Protein AF-A0A2E5YKC0-F1 (afdb_monomer_lite)

Foldseek 3Di:
DAVVLVVLLVVLVVLLCLQAVDCVVCPVLSVLQNVLLVVLCVLVVHDHDDPVVVVVVVVVVQVVVDDDPPDRPPDDPVRVVSPALCSLVSLCVRLVVSVVSCVVRVGDNLSSVLSNVSSVVQSVVGPPRDHDHPVNSVVSSVVSVVVD

Radius of gyration: 16.36 Å; chains: 1; bounding box: 48×32×36 Å

Structure (mmCIF, N/CA/C/O backbone):
data_AF-A0A2E5YKC0-F1
#
_entry.id   AF-A0A2E5YKC0-F1
#
loop_
_atom_site.group_PDB
_atom_site.id
_atom_site.type_symbol
_atom_site.label_atom_id
_atom_site.label_alt_id
_atom_site.label_comp_id
_atom_site.label_asym_id
_atom_site.label_entity_id
_atom_site.label_seq_id
_atom_site.pdbx_PDB_ins_code
_atom_site.Cartn_x
_atom_site.Cartn_y
_atom_site.Cartn_z
_atom_site.occupancy
_atom_site.B_iso_or_equiv
_atom_site.auth_seq_id
_atom_site.auth_comp_id
_atom_site.auth_asym_id
_atom_site.auth_atom_id
_atom_site.pdbx_PDB_model_num
ATOM 1 N N . MET A 1 1 ? 8.318 -4.138 -21.612 1.00 45.81 1 MET A N 1
ATOM 2 C CA . MET A 1 1 ? 7.897 -2.953 -20.817 1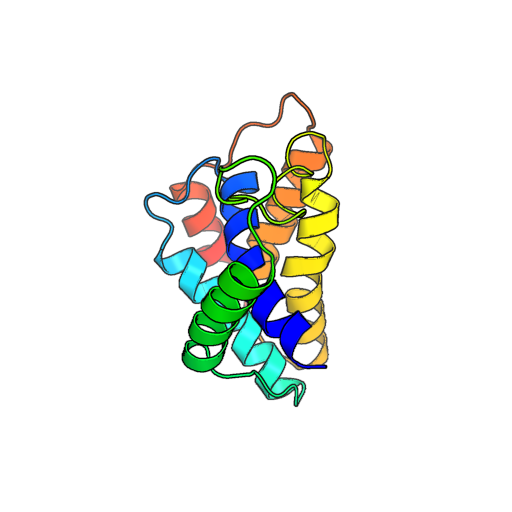.00 45.81 1 MET A CA 1
ATOM 3 C C . MET A 1 1 ? 8.166 -3.202 -19.326 1.00 45.81 1 MET A C 1
ATOM 5 O O . MET A 1 1 ? 7.531 -2.613 -18.459 1.00 45.81 1 MET A O 1
ATOM 9 N N . ASP A 1 2 ? 9.169 -4.025 -19.011 1.00 50.97 2 ASP A N 1
ATOM 10 C CA . ASP A 1 2 ? 9.079 -4.899 -17.830 1.00 50.97 2 ASP A CA 1
ATOM 11 C C . ASP A 1 2 ? 9.756 -4.279 -16.600 1.00 50.97 2 ASP A C 1
ATOM 13 O O . ASP A 1 2 ? 9.411 -4.565 -15.459 1.00 50.97 2 ASP A O 1
ATOM 17 N N . TRP A 1 3 ? 10.642 -3.310 -16.835 1.00 45.19 3 TRP A N 1
ATOM 18 C CA . TRP A 1 3 ? 11.347 -2.557 -15.799 1.00 45.19 3 TRP A CA 1
ATOM 19 C C . TRP A 1 3 ? 10.429 -1.644 -14.971 1.00 45.19 3 TRP A C 1
ATOM 21 O O . TRP A 1 3 ? 10.732 -1.354 -13.813 1.00 45.19 3 TRP A O 1
ATOM 31 N N . LYS A 1 4 ? 9.311 -1.180 -15.551 1.00 52.62 4 LYS A N 1
ATOM 32 C CA . LYS A 1 4 ? 8.359 -0.297 -14.862 1.00 52.62 4 LYS A CA 1
ATOM 33 C C . LYS A 1 4 ? 7.677 -1.031 -13.712 1.00 52.62 4 LYS A C 1
ATOM 35 O O . LYS A 1 4 ? 7.585 -0.476 -12.623 1.00 52.62 4 LYS A O 1
ATOM 40 N N . TYR A 1 5 ? 7.283 -2.283 -13.937 1.00 53.66 5 TYR A N 1
ATOM 41 C CA . TYR A 1 5 ? 6.569 -3.105 -12.961 1.00 53.66 5 TYR A CA 1
ATOM 42 C C . TYR A 1 5 ? 7.471 -3.551 -11.808 1.00 53.66 5 TYR A C 1
ATOM 44 O O . TYR A 1 5 ? 7.059 -3.490 -10.652 1.00 53.66 5 TYR A O 1
ATOM 52 N N . THR A 1 6 ? 8.737 -3.878 -12.088 1.00 54.88 6 THR A N 1
ATOM 53 C CA . THR A 1 6 ? 9.714 -4.192 -11.035 1.00 54.88 6 THR A CA 1
ATOM 54 C C . THR A 1 6 ? 10.045 -2.970 -10.172 1.00 54.88 6 THR A C 1
ATOM 56 O O . THR A 1 6 ? 10.086 -3.078 -8.948 1.00 54.88 6 THR A O 1
ATOM 59 N N . LYS A 1 7 ? 10.199 -1.783 -10.778 1.00 58.47 7 LYS A N 1
ATOM 60 C CA . LYS A 1 7 ? 10.397 -0.531 -10.030 1.00 58.47 7 LYS A CA 1
ATOM 61 C C . LYS A 1 7 ? 9.163 -0.162 -9.195 1.00 58.47 7 LYS A C 1
ATOM 63 O O . LYS A 1 7 ? 9.305 0.373 -8.098 1.00 58.47 7 LYS A O 1
ATOM 68 N N . LEU A 1 8 ? 7.963 -0.490 -9.680 1.00 62.34 8 LEU A N 1
ATOM 69 C CA . LEU A 1 8 ? 6.709 -0.269 -8.956 1.00 62.34 8 LEU A CA 1
ATOM 70 C C . LEU A 1 8 ? 6.664 -1.067 -7.644 1.00 62.34 8 LEU A C 1
ATOM 72 O O . LEU A 1 8 ? 6.270 -0.520 -6.622 1.00 62.34 8 LEU A O 1
ATOM 76 N N . LEU A 1 9 ? 7.161 -2.311 -7.642 1.00 62.84 9 LEU A N 1
ATOM 77 C CA . LEU A 1 9 ? 7.256 -3.137 -6.430 1.00 62.84 9 LEU A CA 1
ATOM 78 C C . LEU A 1 9 ? 8.210 -2.544 -5.380 1.00 62.84 9 LEU A C 1
ATOM 80 O O . LEU A 1 9 ? 7.951 -2.652 -4.186 1.00 62.84 9 LEU A O 1
ATOM 84 N N . THR A 1 10 ? 9.295 -1.888 -5.803 1.00 62.34 10 THR A N 1
ATOM 85 C CA . THR A 1 10 ? 10.195 -1.170 -4.883 1.00 62.34 10 THR A CA 1
ATOM 86 C C . THR A 1 10 ? 9.533 0.085 -4.303 1.00 62.34 10 THR A C 1
ATOM 88 O O . THR A 1 10 ? 9.729 0.399 -3.132 1.00 62.34 10 THR A O 1
ATOM 91 N N . ASN A 1 11 ? 8.690 0.766 -5.081 1.00 68.94 11 ASN A N 1
ATOM 92 C CA . ASN A 1 11 ? 7.990 1.979 -4.648 1.00 68.94 11 ASN A CA 1
ATOM 93 C C . ASN A 1 11 ? 6.719 1.703 -3.812 1.00 68.94 11 ASN A C 1
ATOM 95 O O . ASN A 1 11 ? 6.239 2.591 -3.112 1.00 68.94 11 ASN A O 1
ATOM 99 N N . ILE A 1 12 ? 6.183 0.479 -3.831 1.00 70.69 12 ILE A N 1
ATOM 100 C CA . ILE A 1 12 ? 5.093 0.048 -2.931 1.00 70.69 12 ILE A CA 1
ATOM 101 C C . ILE A 1 12 ? 5.514 0.133 -1.453 1.00 70.69 12 ILE A C 1
ATOM 103 O O . ILE A 1 12 ? 4.691 0.354 -0.569 1.00 70.69 12 ILE A O 1
ATOM 107 N N . GLN A 1 13 ? 6.808 -0.019 -1.163 1.00 70.19 13 GLN A N 1
ATOM 108 C CA . GLN A 1 13 ? 7.319 0.060 0.207 1.00 70.19 13 GLN A CA 1
ATOM 109 C C . GLN A 1 13 ? 7.446 1.508 0.689 1.00 70.19 13 GLN A C 1
ATOM 111 O O . GLN A 1 13 ? 7.205 1.786 1.861 1.00 70.19 13 GLN A O 1
ATOM 116 N N . THR A 1 14 ? 7.755 2.450 -0.210 1.00 73.56 14 THR A N 1
ATOM 117 C CA . THR A 1 14 ? 7.846 3.878 0.142 1.00 73.56 14 THR A CA 1
ATOM 118 C C . THR A 1 14 ? 6.483 4.479 0.485 1.00 73.56 14 THR A C 1
ATOM 120 O O . THR A 1 14 ? 6.403 5.504 1.155 1.00 73.56 14 THR A O 1
ATOM 123 N N . THR A 1 15 ? 5.392 3.832 0.069 1.00 78.44 15 THR A N 1
ATOM 124 C CA . THR A 1 15 ? 4.030 4.230 0.433 1.00 78.44 15 THR A CA 1
ATOM 125 C C . THR A 1 15 ? 3.698 3.919 1.889 1.00 78.44 15 THR A C 1
ATOM 127 O O . THR A 1 15 ? 2.965 4.677 2.518 1.00 78.44 15 THR A O 1
ATOM 130 N N . ILE A 1 16 ? 4.282 2.860 2.459 1.00 83.94 16 ILE A N 1
ATOM 131 C CA . ILE A 1 16 ? 4.160 2.563 3.891 1.00 83.94 16 ILE A CA 1
ATOM 132 C C . ILE A 1 16 ? 4.853 3.638 4.728 1.00 83.94 16 ILE A C 1
ATOM 134 O O . ILE A 1 16 ? 4.268 4.112 5.700 1.00 83.94 16 ILE A O 1
ATOM 138 N N . ASP A 1 17 ? 6.046 4.080 4.315 1.00 80.44 17 ASP A N 1
ATOM 139 C CA . ASP A 1 17 ? 6.757 5.172 4.992 1.00 80.44 17 ASP A CA 1
ATOM 140 C C . ASP A 1 17 ? 5.895 6.450 5.029 1.00 80.44 17 ASP A C 1
ATOM 142 O O . ASP A 1 17 ? 5.817 7.117 6.058 1.00 80.44 17 ASP A O 1
ATOM 146 N N . ALA A 1 18 ? 5.180 6.760 3.941 1.00 79.12 18 ALA A N 1
ATOM 147 C CA . ALA A 1 18 ? 4.290 7.921 3.873 1.00 79.12 18 ALA A CA 1
ATOM 148 C C . ALA A 1 18 ? 3.023 7.789 4.740 1.00 79.12 18 ALA A C 1
ATOM 150 O O . ALA A 1 18 ? 2.499 8.797 5.209 1.00 79.12 18 ALA A O 1
ATOM 151 N N . VAL A 1 19 ? 2.515 6.568 4.942 1.00 86.62 19 VAL A N 1
ATOM 152 C CA . VAL A 1 19 ? 1.276 6.326 5.700 1.00 86.62 19 VAL A CA 1
ATOM 153 C C . VAL A 1 19 ? 1.536 6.190 7.197 1.00 86.62 19 VAL A C 1
ATOM 155 O O . VAL A 1 19 ? 0.801 6.759 8.001 1.00 86.62 19 VAL A O 1
ATOM 158 N N . CYS A 1 20 ? 2.567 5.442 7.582 1.00 87.56 20 CYS A N 1
ATOM 159 C CA . CYS A 1 20 ? 2.843 5.099 8.977 1.00 87.56 20 CYS A CA 1
ATOM 160 C C . CYS A 1 20 ? 4.008 5.889 9.579 1.00 87.56 20 CYS A C 1
ATOM 162 O O . CYS A 1 20 ? 4.198 5.853 10.792 1.00 87.56 20 CYS A O 1
ATOM 164 N N . GLY A 1 21 ? 4.814 6.581 8.767 1.00 85.25 21 GLY A N 1
ATOM 165 C CA . GLY A 1 21 ? 6.035 7.254 9.227 1.00 85.25 21 GLY A CA 1
ATOM 166 C C . GLY A 1 21 ? 7.158 6.296 9.649 1.00 85.25 21 GLY A C 1
ATOM 167 O O . GLY A 1 21 ? 8.239 6.743 10.022 1.00 85.25 21 GLY A O 1
ATOM 168 N N . THR A 1 22 ? 6.917 4.983 9.598 1.00 83.38 22 THR A N 1
ATOM 169 C CA . THR A 1 22 ? 7.860 3.912 9.924 1.00 83.38 22 THR A CA 1
ATOM 170 C C . THR A 1 22 ? 7.478 2.631 9.181 1.00 83.38 22 THR A C 1
ATOM 172 O O . THR A 1 22 ? 6.326 2.449 8.785 1.00 83.38 22 THR A O 1
ATOM 175 N N . ARG A 1 23 ? 8.448 1.727 9.028 1.00 82.19 23 ARG A N 1
ATOM 176 C CA . ARG A 1 23 ? 8.265 0.347 8.546 1.00 82.19 23 ARG A CA 1
ATOM 177 C C . ARG A 1 23 ? 8.531 -0.712 9.616 1.00 82.19 23 ARG A C 1
ATOM 179 O O . ARG A 1 23 ? 8.436 -1.906 9.336 1.00 82.19 23 ARG A O 1
ATOM 186 N N . GLU A 1 24 ? 8.875 -0.299 10.831 1.00 87.31 24 GLU A N 1
ATOM 187 C CA . GLU A 1 24 ? 9.067 -1.223 11.946 1.00 87.31 24 GLU A CA 1
ATOM 188 C C . GLU A 1 24 ? 7.752 -1.964 12.247 1.00 87.31 24 GLU A C 1
ATOM 190 O O . GLU A 1 24 ? 6.701 -1.342 12.384 1.00 87.31 24 GLU A O 1
ATOM 195 N N . GLY A 1 25 ? 7.793 -3.301 12.278 1.00 89.19 25 GLY A N 1
ATOM 196 C CA . GLY A 1 25 ? 6.599 -4.137 12.476 1.00 89.19 25 GLY A CA 1
ATOM 197 C C . GLY A 1 25 ? 5.663 -4.266 11.262 1.00 89.19 25 GLY A C 1
ATOM 198 O O . GLY A 1 25 ? 4.536 -4.727 11.426 1.00 89.19 25 GLY A O 1
ATOM 199 N N . LEU A 1 26 ? 6.105 -3.866 10.060 1.00 90.06 26 LEU A N 1
ATOM 200 C CA . LEU A 1 26 ? 5.307 -3.902 8.820 1.00 90.06 26 LEU A CA 1
ATOM 201 C C . LEU A 1 26 ? 5.941 -4.749 7.702 1.00 90.06 26 LEU A C 1
ATOM 203 O O . LEU A 1 26 ? 5.624 -4.567 6.522 1.00 90.06 26 LEU A O 1
ATOM 207 N N . ALA A 1 27 ? 6.863 -5.652 8.045 1.00 88.69 27 ALA A N 1
ATOM 208 C CA . ALA A 1 27 ? 7.539 -6.503 7.064 1.00 88.69 27 ALA A CA 1
ATOM 209 C C . ALA A 1 27 ? 6.549 -7.416 6.322 1.00 88.69 27 ALA A C 1
ATOM 211 O O . ALA A 1 27 ? 6.562 -7.476 5.095 1.00 88.69 27 ALA A O 1
ATOM 212 N N . ASP A 1 28 ? 5.633 -8.029 7.061 1.00 90.62 28 ASP A N 1
ATOM 213 C CA . ASP A 1 28 ? 4.557 -8.875 6.551 1.00 90.62 28 ASP A CA 1
ATOM 214 C C . ASP A 1 28 ? 3.560 -8.086 5.684 1.00 90.62 28 ASP A C 1
ATOM 216 O O . ASP A 1 28 ? 3.139 -8.554 4.626 1.00 90.62 28 ASP A O 1
ATOM 220 N N . VAL A 1 29 ? 3.239 -6.840 6.054 1.00 91.38 29 VAL A N 1
ATOM 221 C CA . VAL A 1 29 ? 2.420 -5.955 5.208 1.00 91.38 29 VAL A CA 1
ATOM 222 C C . VAL A 1 29 ? 3.134 -5.648 3.892 1.00 91.38 29 VAL A C 1
ATOM 224 O O . VAL A 1 29 ? 2.509 -5.686 2.832 1.00 91.38 29 VAL A O 1
ATOM 227 N N . CYS A 1 30 ? 4.441 -5.373 3.931 1.00 87.38 30 CYS A N 1
ATOM 228 C CA . CYS A 1 30 ? 5.233 -5.138 2.723 1.00 87.38 30 CYS A CA 1
ATOM 229 C C . CYS A 1 30 ? 5.262 -6.368 1.805 1.00 87.38 30 CYS A C 1
ATOM 231 O O . CYS A 1 30 ? 5.126 -6.221 0.587 1.00 87.38 30 CYS A O 1
ATOM 233 N N . GLU A 1 31 ? 5.426 -7.564 2.371 1.00 88.19 31 GLU A N 1
ATOM 234 C CA . GLU A 1 31 ? 5.362 -8.824 1.624 1.00 88.19 31 GLU A CA 1
ATOM 235 C C . GLU A 1 31 ? 3.988 -9.008 0.987 1.00 88.19 31 GLU A C 1
ATOM 237 O O . GLU A 1 31 ? 3.889 -9.225 -0.220 1.00 88.19 31 GLU A O 1
ATOM 242 N N . ARG A 1 32 ? 2.920 -8.785 1.750 1.00 91.56 32 ARG A N 1
ATOM 243 C CA . ARG A 1 32 ? 1.551 -8.957 1.271 1.00 91.56 32 ARG A CA 1
ATOM 244 C C . ARG A 1 32 ? 1.167 -7.989 0.155 1.00 91.56 32 ARG A C 1
ATOM 246 O O . ARG A 1 32 ? 0.527 -8.380 -0.820 1.00 91.56 32 ARG A O 1
ATOM 253 N N . LEU A 1 33 ? 1.592 -6.728 0.251 1.00 90.19 33 LEU A N 1
ATOM 254 C CA . LEU A 1 33 ? 1.405 -5.751 -0.825 1.00 90.19 33 LEU A CA 1
ATOM 255 C C . LEU A 1 33 ? 2.068 -6.209 -2.129 1.00 90.19 33 LEU A C 1
ATOM 257 O O . LEU A 1 33 ? 1.501 -6.026 -3.211 1.00 90.19 33 LEU A O 1
ATOM 261 N N . ARG A 1 34 ? 3.263 -6.799 -2.018 1.00 86.69 34 ARG A N 1
ATOM 262 C CA . ARG A 1 34 ? 4.018 -7.350 -3.142 1.00 86.69 34 ARG A CA 1
ATOM 263 C C . ARG A 1 34 ? 3.332 -8.594 -3.711 1.00 86.69 34 ARG A C 1
ATOM 265 O O . ARG A 1 34 ? 3.163 -8.652 -4.922 1.00 86.69 34 ARG A O 1
ATOM 272 N N . GLU A 1 35 ? 2.900 -9.536 -2.879 1.00 90.00 35 GLU A N 1
ATOM 273 C CA . GLU A 1 35 ? 2.193 -10.750 -3.315 1.00 90.00 35 GLU A CA 1
ATOM 274 C C . GLU A 1 35 ? 0.914 -10.427 -4.097 1.00 90.00 35 GLU A C 1
ATOM 276 O O . GLU A 1 35 ? 0.681 -10.979 -5.172 1.00 90.00 35 GLU A O 1
ATOM 281 N N . GLU A 1 36 ? 0.110 -9.478 -3.608 1.00 92.31 36 GLU A N 1
ATOM 282 C CA . GLU A 1 36 ? -1.091 -9.007 -4.306 1.00 92.31 36 GLU A CA 1
ATOM 283 C C . GLU A 1 36 ? -0.760 -8.412 -5.682 1.00 92.31 36 GLU A C 1
ATOM 285 O O . GLU A 1 36 ? -1.445 -8.692 -6.670 1.00 92.31 36 GLU A O 1
ATOM 290 N N . ALA A 1 37 ? 0.302 -7.606 -5.763 1.00 87.62 37 ALA A N 1
ATOM 291 C CA . ALA A 1 37 ? 0.754 -7.013 -7.015 1.00 87.62 37 ALA A CA 1
ATOM 292 C C . ALA A 1 37 ? 1.234 -8.079 -8.010 1.00 87.62 37 ALA A C 1
ATOM 294 O O . ALA A 1 37 ? 0.848 -8.053 -9.179 1.00 87.62 37 ALA A O 1
ATOM 295 N N . GLU A 1 38 ? 2.023 -9.051 -7.552 1.00 86.25 38 GLU A N 1
ATOM 296 C CA . GLU A 1 38 ? 2.488 -10.161 -8.385 1.00 86.25 38 GLU A CA 1
ATOM 297 C C . GLU A 1 38 ? 1.330 -11.020 -8.893 1.00 86.25 38 GLU A C 1
ATOM 299 O O . GLU A 1 38 ? 1.286 -11.340 -10.082 1.00 86.25 38 GLU A O 1
ATOM 304 N N . ALA A 1 39 ? 0.349 -11.324 -8.040 1.00 87.69 39 ALA A N 1
ATOM 305 C CA . ALA A 1 39 ? -0.851 -12.050 -8.441 1.00 87.69 39 ALA A CA 1
ATOM 306 C C . ALA A 1 39 ? -1.638 -11.302 -9.531 1.00 87.69 39 ALA A C 1
ATOM 308 O O . ALA A 1 39 ? -2.089 -11.918 -10.503 1.00 87.69 39 ALA A O 1
ATOM 309 N N . CYS A 1 40 ? -1.756 -9.974 -9.416 1.00 87.12 40 CYS A N 1
ATOM 310 C CA . CYS A 1 40 ? -2.371 -9.137 -10.446 1.00 87.12 40 CYS A CA 1
ATOM 311 C C . CYS A 1 40 ? -1.599 -9.203 -11.767 1.00 87.12 40 CYS A C 1
ATOM 313 O O . CYS A 1 40 ? -2.205 -9.410 -12.816 1.00 87.12 40 CYS A O 1
ATOM 315 N N . TYR A 1 41 ? -0.271 -9.078 -11.729 1.00 83.31 41 TYR A N 1
ATOM 316 C CA . TYR A 1 41 ? 0.562 -9.140 -12.930 1.00 83.31 41 TYR A CA 1
ATOM 317 C C . TYR A 1 41 ? 0.482 -10.496 -13.630 1.00 83.31 41 TYR A C 1
ATOM 319 O O . TYR A 1 41 ? 0.306 -10.540 -14.847 1.00 83.31 41 TYR A O 1
ATOM 327 N N . VAL A 1 42 ? 0.510 -11.596 -12.872 1.00 84.44 42 VAL A N 1
ATOM 328 C CA . VAL A 1 42 ? 0.336 -12.951 -13.414 1.00 84.44 42 VAL A CA 1
ATOM 329 C C . VAL A 1 42 ? -1.011 -13.082 -14.124 1.00 84.44 42 VAL A C 1
ATOM 331 O O . VAL A 1 42 ? -1.065 -13.560 -15.256 1.00 84.44 42 VAL A O 1
ATOM 334 N N . LYS A 1 43 ? -2.105 -12.623 -13.503 1.00 83.25 43 LYS A N 1
ATOM 335 C CA . LYS A 1 43 ? -3.448 -12.694 -14.105 1.00 83.25 43 LYS A CA 1
ATOM 336 C C . LYS A 1 43 ? -3.645 -11.739 -15.283 1.00 83.25 43 LYS A C 1
ATOM 338 O O . LYS A 1 43 ? -4.443 -12.041 -16.167 1.00 83.25 43 LYS A O 1
ATOM 343 N N . ALA A 1 44 ? -2.900 -10.639 -15.322 1.00 77.94 44 ALA A N 1
ATOM 344 C CA . ALA A 1 44 ? -2.870 -9.702 -16.438 1.00 77.94 44 ALA A CA 1
ATOM 345 C C . ALA A 1 44 ? -1.954 -10.151 -17.596 1.00 77.94 44 ALA A C 1
ATOM 347 O O . ALA A 1 44 ? -1.916 -9.489 -18.631 1.00 77.94 44 ALA A O 1
ATOM 348 N N . GLY A 1 45 ? -1.206 -11.254 -17.445 1.00 78.12 45 GLY A N 1
ATOM 349 C CA . GLY A 1 45 ? -0.237 -11.714 -18.447 1.00 78.12 45 GLY A CA 1
ATOM 350 C C . GLY A 1 45 ? 1.011 -10.828 -18.552 1.00 78.12 45 GLY A C 1
ATOM 351 O O . GLY A 1 45 ? 1.672 -10.813 -19.588 1.00 78.12 45 GLY A O 1
ATOM 352 N N . ILE A 1 46 ? 1.333 -10.073 -17.498 1.00 76.44 46 ILE A N 1
ATOM 353 C CA . ILE A 1 46 ? 2.499 -9.187 -17.433 1.00 76.44 46 ILE A CA 1
ATOM 354 C C . ILE A 1 46 ? 3.699 -9.992 -16.921 1.00 76.44 46 ILE A C 1
ATOM 356 O O . ILE A 1 46 ? 3.709 -10.462 -15.783 1.00 76.44 46 ILE A O 1
ATOM 360 N N . SER A 1 47 ? 4.734 -10.148 -17.750 1.00 61.31 47 SER A N 1
ATOM 361 C CA . SER A 1 47 ? 5.969 -10.834 -17.356 1.00 61.31 47 SER A CA 1
ATOM 362 C C . SER A 1 47 ? 6.832 -9.955 -16.443 1.00 61.31 47 SER A C 1
ATOM 364 O O . SER A 1 47 ? 7.272 -8.874 -16.833 1.00 61.31 47 SER A O 1
ATOM 366 N N . LEU A 1 48 ? 7.097 -10.435 -15.226 1.00 60.66 48 LEU A N 1
ATOM 367 C CA . LEU A 1 48 ? 8.027 -9.812 -14.282 1.00 60.66 48 LEU A CA 1
ATOM 368 C C . LEU A 1 48 ? 9.466 -10.262 -14.558 1.00 60.66 48 LEU A C 1
ATOM 370 O O . LEU A 1 48 ? 9.725 -11.454 -14.718 1.00 60.66 48 LEU A O 1
ATOM 374 N N . VAL A 1 49 ? 10.417 -9.323 -14.547 1.00 55.59 49 VAL A N 1
ATOM 375 C CA . VAL A 1 49 ? 11.847 -9.667 -14.498 1.00 55.59 49 VAL A CA 1
ATOM 376 C C . VAL A 1 49 ? 12.179 -10.170 -13.082 1.00 55.59 49 VAL A C 1
ATOM 378 O O . VAL A 1 49 ? 11.811 -9.489 -12.116 1.00 55.59 49 VAL A O 1
ATOM 381 N N . PRO A 1 50 ? 12.869 -11.317 -12.918 1.00 54.53 50 PRO A N 1
ATOM 382 C CA . PRO A 1 50 ? 13.222 -11.858 -11.606 1.00 54.53 50 PRO A CA 1
ATOM 383 C C . PRO A 1 50 ? 14.010 -10.872 -10.728 1.00 54.53 50 PRO A C 1
ATOM 385 O O . PRO A 1 50 ? 14.908 -10.168 -11.194 1.00 54.53 50 PRO A O 1
ATOM 388 N N . HIS A 1 51 ? 13.724 -10.864 -9.422 1.00 47.69 51 HIS A N 1
ATOM 389 C CA . HIS A 1 51 ? 14.305 -9.924 -8.449 1.00 47.69 51 HIS A CA 1
ATOM 390 C C . HIS A 1 51 ? 15.847 -9.940 -8.400 1.00 47.69 51 HIS A C 1
ATOM 392 O O . HIS A 1 51 ? 16.474 -8.897 -8.227 1.00 47.69 51 HIS A O 1
ATOM 398 N N . ALA A 1 52 ? 16.479 -11.100 -8.601 1.00 46.19 52 ALA A N 1
ATOM 399 C CA . ALA A 1 52 ? 17.939 -11.214 -8.624 1.00 46.19 52 ALA A CA 1
ATOM 400 C C . ALA A 1 52 ? 18.573 -10.454 -9.807 1.00 46.19 52 ALA A C 1
ATOM 402 O O . ALA A 1 52 ? 19.572 -9.757 -9.638 1.00 46.19 52 ALA A O 1
ATOM 403 N N . GLU A 1 53 ? 17.950 -10.511 -10.988 1.00 47.78 53 GLU A N 1
ATOM 404 C CA . GLU A 1 53 ? 18.400 -9.773 -12.175 1.00 47.78 53 GLU A CA 1
ATOM 405 C C . GLU A 1 53 ? 18.188 -8.255 -12.006 1.00 47.78 53 GLU A C 1
ATOM 407 O O . GLU A 1 53 ? 18.961 -7.440 -12.515 1.00 47.78 53 GLU A O 1
ATOM 412 N N . HIS A 1 54 ? 17.179 -7.865 -11.220 1.00 46.59 54 HIS A N 1
ATOM 413 C CA . HIS A 1 54 ? 16.925 -6.479 -10.833 1.00 46.59 54 HIS A CA 1
ATOM 414 C C . HIS A 1 54 ? 18.002 -5.914 -9.893 1.00 46.59 54 HIS A C 1
ATOM 416 O O . HIS A 1 54 ? 18.506 -4.819 -10.144 1.00 46.59 54 HIS A O 1
ATOM 422 N N . VAL A 1 55 ? 18.399 -6.652 -8.850 1.00 49.16 55 VAL A N 1
ATOM 423 C CA . VAL A 1 55 ? 19.454 -6.221 -7.911 1.00 49.16 55 VAL A CA 1
ATOM 424 C C . VAL A 1 55 ? 20.795 -6.043 -8.629 1.00 49.16 55 VAL A C 1
ATOM 426 O O . VAL A 1 55 ? 21.463 -5.025 -8.440 1.00 49.16 55 VAL A O 1
ATOM 429 N N . GLU A 1 56 ? 21.160 -6.975 -9.510 1.00 45.09 56 GLU A N 1
ATOM 430 C CA . GLU A 1 56 ? 22.420 -6.901 -10.257 1.00 45.09 56 GLU A CA 1
ATOM 431 C C . GLU A 1 56 ? 22.442 -5.757 -11.280 1.00 45.09 56 GLU A C 1
ATOM 433 O O . GLU A 1 56 ? 23.446 -5.052 -11.409 1.00 45.09 56 GLU A O 1
ATOM 438 N N . ARG A 1 57 ? 21.317 -5.460 -11.943 1.00 43.31 57 ARG A N 1
ATOM 439 C CA . ARG A 1 57 ? 21.229 -4.270 -12.804 1.00 43.31 57 ARG A CA 1
ATOM 440 C C . ARG A 1 57 ? 21.161 -2.956 -12.032 1.00 43.31 57 ARG A C 1
ATOM 442 O O . ARG A 1 57 ? 21.681 -1.969 -12.540 1.00 43.31 57 ARG A O 1
ATOM 449 N N . LEU A 1 58 ? 20.583 -2.908 -10.829 1.00 44.28 58 LEU A N 1
ATOM 450 C CA . LEU A 1 58 ? 20.648 -1.717 -9.970 1.00 44.28 58 LEU A CA 1
ATOM 451 C C . LEU A 1 58 ? 22.089 -1.421 -9.544 1.00 44.28 58 LEU A C 1
ATOM 453 O O . LEU A 1 58 ? 22.509 -0.264 -9.609 1.00 44.28 58 LEU A O 1
ATOM 457 N N . ARG A 1 59 ? 22.874 -2.454 -9.196 1.00 48.34 59 ARG A N 1
ATOM 458 C CA . ARG A 1 59 ? 24.326 -2.305 -8.999 1.00 48.34 59 ARG A CA 1
ATOM 459 C C . ARG A 1 59 ? 24.996 -1.790 -10.271 1.00 48.34 59 ARG A C 1
ATOM 461 O O . ARG A 1 59 ? 25.739 -0.816 -10.205 1.00 48.34 59 ARG A O 1
ATOM 468 N N . GLY A 1 60 ? 24.689 -2.385 -11.426 1.00 40.78 60 GLY A N 1
ATOM 469 C CA . GLY A 1 60 ? 25.228 -1.972 -12.725 1.00 40.78 60 GLY A CA 1
ATOM 470 C C . GLY A 1 60 ? 24.886 -0.527 -13.116 1.00 40.78 60 GLY A C 1
ATOM 471 O O . GLY A 1 60 ? 25.750 0.199 -13.592 1.00 40.78 60 GLY A O 1
ATOM 472 N N . ALA A 1 61 ? 23.659 -0.069 -12.864 1.00 41.59 61 ALA A N 1
ATOM 473 C CA . ALA A 1 61 ? 23.222 1.302 -13.125 1.00 41.59 61 ALA A CA 1
ATOM 474 C C . ALA A 1 61 ? 23.856 2.307 -12.149 1.00 41.59 61 ALA A C 1
ATOM 476 O O . ALA A 1 61 ? 24.225 3.406 -12.558 1.00 41.59 61 ALA A O 1
ATOM 477 N N . ALA A 1 62 ? 24.040 1.928 -10.880 1.00 42.34 62 ALA A N 1
ATOM 478 C CA . ALA A 1 62 ? 24.787 2.725 -9.908 1.00 42.34 62 ALA A CA 1
ATOM 479 C C . ALA A 1 62 ? 26.276 2.852 -10.286 1.00 42.34 62 ALA A C 1
ATOM 481 O O . ALA A 1 62 ? 26.859 3.922 -10.124 1.00 42.34 62 ALA A O 1
ATOM 482 N N . LEU A 1 63 ? 26.868 1.791 -10.848 1.00 44.19 63 LEU A N 1
ATOM 483 C CA . LEU A 1 63 ? 28.225 1.781 -11.409 1.00 44.19 63 LEU A CA 1
ATOM 484 C C . LEU A 1 63 ? 28.337 2.624 -12.694 1.00 44.19 63 LEU A C 1
ATOM 486 O O . LEU A 1 63 ? 29.316 3.347 -12.864 1.00 44.19 63 LEU A O 1
ATOM 490 N N . ALA A 1 64 ? 27.332 2.572 -13.574 1.00 38.41 64 ALA A N 1
ATOM 491 C CA . ALA A 1 64 ? 27.313 3.293 -14.850 1.00 38.41 64 ALA A CA 1
ATOM 492 C C . ALA A 1 64 ? 27.018 4.799 -14.716 1.00 38.41 64 ALA A C 1
ATOM 494 O O . ALA A 1 64 ? 27.363 5.567 -15.611 1.00 38.41 64 ALA A O 1
ATOM 495 N N . MET A 1 65 ? 26.395 5.243 -13.617 1.00 38.00 65 MET A N 1
ATOM 496 C CA . MET A 1 65 ? 26.009 6.649 -13.432 1.00 38.00 65 MET A CA 1
ATOM 497 C C . MET A 1 65 ? 27.152 7.601 -13.059 1.00 38.00 65 MET A C 1
ATOM 499 O O . MET A 1 65 ? 26.925 8.807 -13.090 1.00 38.00 65 MET A O 1
ATOM 503 N N . GLY A 1 66 ? 28.364 7.107 -12.784 1.00 38.91 66 GLY A N 1
ATOM 504 C CA . GLY A 1 66 ? 29.542 7.948 -12.550 1.00 38.91 66 GLY A CA 1
ATOM 505 C C . GLY A 1 66 ? 29.449 8.861 -11.314 1.00 38.91 66 GLY A C 1
ATOM 506 O O . GLY A 1 66 ? 28.389 9.305 -10.876 1.00 38.91 66 GLY A O 1
ATOM 507 N N . ARG A 1 67 ? 30.599 9.148 -10.700 1.00 36.25 67 ARG A N 1
ATOM 508 C CA . ARG A 1 67 ? 30.687 10.117 -9.598 1.00 36.25 67 ARG A CA 1
ATOM 509 C C . ARG A 1 67 ? 30.450 11.530 -10.136 1.00 36.25 67 ARG A C 1
ATOM 511 O O . ARG A 1 67 ? 31.080 11.911 -11.116 1.00 36.25 67 ARG A O 1
ATOM 518 N N . ILE A 1 68 ? 29.621 12.316 -9.454 1.00 37.47 68 ILE A N 1
ATOM 519 C CA . ILE A 1 68 ? 29.610 13.779 -9.590 1.00 37.47 68 ILE A CA 1
ATOM 520 C C . ILE A 1 68 ? 30.104 14.326 -8.247 1.00 37.47 68 ILE A C 1
ATOM 522 O O . ILE A 1 68 ? 29.544 13.973 -7.213 1.00 37.47 68 ILE A O 1
ATOM 526 N N . ASP A 1 69 ? 31.197 15.093 -8.267 1.00 35.84 69 ASP A N 1
ATOM 527 C CA . ASP A 1 69 ? 31.870 15.681 -7.093 1.00 35.84 69 ASP A CA 1
ATOM 528 C C . ASP A 1 69 ? 32.258 14.703 -5.970 1.00 35.84 69 ASP A C 1
ATOM 530 O O . ASP A 1 69 ? 32.067 14.951 -4.783 1.00 35.84 69 ASP A O 1
ATOM 534 N N . GLY A 1 70 ? 32.843 13.556 -6.331 1.00 36.16 70 GLY A N 1
ATOM 535 C CA . GLY A 1 70 ? 33.521 12.673 -5.369 1.00 36.16 70 GLY A CA 1
ATOM 536 C C . GLY A 1 70 ? 32.612 11.914 -4.389 1.00 36.16 70 GLY A C 1
ATOM 537 O O . GLY A 1 70 ? 33.070 10.948 -3.778 1.00 36.16 70 GLY A O 1
ATOM 538 N N . ALA A 1 71 ? 31.325 12.250 -4.302 1.00 36.41 71 ALA A N 1
ATOM 539 C CA . ALA A 1 71 ? 30.324 11.523 -3.532 1.00 36.41 71 ALA A CA 1
ATOM 540 C C . ALA A 1 71 ? 29.518 10.571 -4.431 1.00 36.41 71 ALA A C 1
ATOM 542 O O . ALA A 1 71 ? 29.176 10.880 -5.575 1.00 36.41 71 ALA A O 1
ATOM 543 N N . ALA A 1 72 ? 29.208 9.378 -3.918 1.00 32.19 72 ALA A N 1
ATOM 544 C CA . ALA A 1 72 ? 28.250 8.492 -4.568 1.00 32.19 72 ALA A CA 1
ATOM 545 C C . ALA A 1 72 ? 26.868 9.168 -4.559 1.00 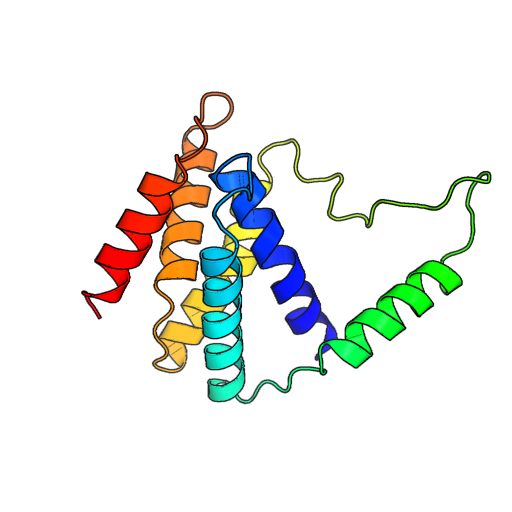32.19 72 ALA A C 1
ATOM 547 O O . ALA A 1 72 ? 26.412 9.610 -3.505 1.00 32.19 72 ALA A O 1
ATOM 548 N N . ARG A 1 73 ? 26.179 9.242 -5.707 1.00 36.75 73 ARG A N 1
ATOM 549 C CA . ARG A 1 73 ? 24.771 9.674 -5.744 1.00 36.75 73 ARG A CA 1
ATOM 550 C C . ARG A 1 73 ? 23.908 8.612 -5.051 1.00 36.75 73 ARG A C 1
ATOM 552 O O . ARG A 1 73 ? 23.418 7.694 -5.700 1.00 36.75 73 ARG A O 1
ATOM 559 N N . SER A 1 74 ? 23.708 8.724 -3.740 1.00 37.00 74 SER A N 1
ATOM 560 C CA . SER A 1 74 ? 22.655 7.998 -3.024 1.00 37.00 74 SER A CA 1
ATOM 561 C C . SER A 1 74 ? 21.379 8.833 -3.058 1.00 37.00 74 SER A C 1
ATOM 563 O O . SER A 1 74 ? 21.152 9.691 -2.208 1.00 37.00 74 SER A O 1
ATOM 565 N N . GLY A 1 75 ? 20.567 8.630 -4.087 1.00 36.47 75 GLY A N 1
ATOM 566 C CA . GLY A 1 75 ? 19.273 9.292 -4.198 1.00 36.47 75 GLY A CA 1
ATOM 567 C C . GLY A 1 75 ? 18.828 9.357 -5.642 1.00 36.47 75 GLY A C 1
ATOM 568 O O . GLY A 1 75 ? 19.139 10.309 -6.354 1.00 36.47 75 GLY A O 1
ATOM 569 N N . G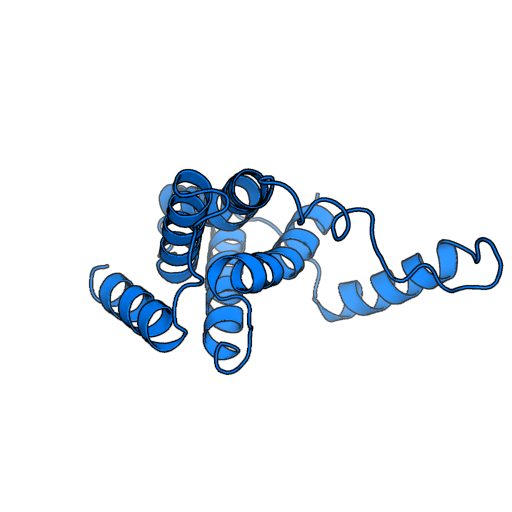LY A 1 76 ? 18.113 8.325 -6.089 1.00 34.47 76 GLY A N 1
ATOM 570 C CA . GLY A 1 76 ? 17.360 8.416 -7.333 1.00 34.47 76 GLY A CA 1
ATOM 571 C C . GLY A 1 76 ? 16.359 9.565 -7.228 1.00 34.47 76 GLY A C 1
ATOM 572 O O . GLY A 1 76 ? 15.794 9.810 -6.162 1.00 34.47 76 GLY A O 1
ATOM 573 N N . SER A 1 77 ? 16.127 10.249 -8.344 1.00 42.81 77 SER A N 1
ATOM 574 C CA . SER A 1 77 ? 15.236 11.402 -8.552 1.00 42.81 77 SER A CA 1
ATOM 575 C C . SER A 1 77 ? 13.739 11.152 -8.264 1.00 42.81 77 SER A C 1
ATOM 577 O O . SER A 1 77 ? 12.879 11.853 -8.778 1.00 42.81 77 SER A O 1
ATOM 579 N N . SER A 1 78 ? 13.427 10.164 -7.426 1.00 39.91 78 SER A N 1
ATOM 580 C CA . SER A 1 78 ? 12.111 9.877 -6.850 1.00 39.91 78 SER A CA 1
ATOM 581 C C . SER A 1 78 ? 12.091 10.122 -5.332 1.00 39.91 78 SER A C 1
ATOM 583 O O . SER A 1 78 ? 11.065 10.499 -4.788 1.00 39.91 78 SER A O 1
ATOM 585 N N . SER A 1 79 ? 13.228 10.013 -4.632 1.00 32.25 79 SER A N 1
ATOM 586 C CA . SER A 1 79 ? 13.286 10.193 -3.171 1.00 32.25 79 SER A CA 1
ATOM 587 C C . SER A 1 79 ? 13.256 11.663 -2.728 1.00 32.25 79 SER A C 1
ATOM 589 O O . SER A 1 79 ? 12.875 11.959 -1.601 1.00 32.25 79 SER A O 1
ATOM 591 N N . GLN A 1 80 ? 13.641 12.597 -3.606 1.00 32.78 80 GLN A N 1
ATOM 592 C CA . GLN A 1 80 ? 13.666 14.037 -3.303 1.00 32.78 80 GLN A CA 1
ATOM 593 C C . GLN A 1 80 ? 12.311 14.743 -3.503 1.00 32.78 80 GLN A C 1
ATOM 595 O O . GLN A 1 80 ? 12.154 15.873 -3.050 1.00 32.78 80 GLN A O 1
ATOM 600 N N . SER A 1 81 ? 11.324 14.102 -4.138 1.00 35.75 81 SER A N 1
ATOM 601 C CA . SER A 1 81 ? 10.001 14.704 -4.395 1.00 35.75 81 SER A CA 1
ATOM 602 C C . SER A 1 81 ? 8.963 14.420 -3.299 1.00 35.75 81 SER A C 1
ATOM 604 O O . SER A 1 81 ? 7.898 15.034 -3.290 1.00 35.75 81 SER A O 1
ATOM 606 N N . LEU A 1 82 ? 9.285 13.555 -2.333 1.00 35.84 82 LEU A N 1
ATOM 607 C CA . LEU A 1 82 ? 8.356 13.044 -1.315 1.00 35.84 82 LEU A CA 1
ATOM 608 C C . LEU A 1 82 ? 8.003 14.028 -0.185 1.00 35.84 82 LEU A C 1
ATOM 610 O O . LEU A 1 82 ? 7.143 13.729 0.635 1.00 35.84 82 LEU A O 1
ATOM 614 N N . THR A 1 83 ? 8.617 15.211 -0.121 1.00 31.92 83 THR A N 1
ATOM 615 C CA . THR A 1 83 ? 8.493 16.101 1.050 1.00 31.92 83 THR A CA 1
ATOM 616 C C . THR A 1 83 ? 7.393 17.166 0.962 1.00 31.92 83 THR A C 1
ATOM 618 O O . THR A 1 83 ? 7.269 17.960 1.888 1.00 31.92 83 THR A O 1
ATOM 621 N N . ARG A 1 84 ? 6.598 17.246 -0.119 1.00 36.34 84 ARG A N 1
ATOM 622 C CA . ARG A 1 84 ? 5.612 18.340 -0.303 1.00 36.34 84 ARG A CA 1
ATOM 623 C C . ARG A 1 84 ? 4.306 17.886 -0.970 1.00 36.34 84 ARG A C 1
ATOM 625 O O . ARG A 1 84 ? 4.076 18.189 -2.131 1.00 36.34 84 ARG A O 1
ATOM 632 N N . GLY A 1 85 ? 3.458 17.118 -0.282 1.00 39.22 85 GLY A N 1
ATOM 633 C CA . GLY A 1 85 ? 2.089 16.809 -0.753 1.00 39.22 85 GLY A CA 1
ATOM 634 C C . GLY A 1 85 ? 1.962 15.907 -1.998 1.00 39.22 85 GLY A C 1
ATOM 635 O O . GLY A 1 85 ? 0.850 15.632 -2.440 1.00 39.22 85 GLY A O 1
ATOM 636 N N . VAL A 1 86 ? 3.075 15.407 -2.548 1.00 45.22 86 VAL A N 1
ATOM 637 C CA . VAL A 1 86 ? 3.133 14.536 -3.744 1.00 45.22 86 VAL A CA 1
ATOM 638 C C . VAL A 1 86 ? 2.765 13.070 -3.435 1.00 45.22 86 VAL A C 1
ATOM 640 O O . VAL A 1 86 ? 2.405 12.311 -4.336 1.00 45.22 86 VAL A O 1
ATOM 643 N N . GLY A 1 87 ? 2.764 12.678 -2.155 1.00 53.53 87 GLY A N 1
ATOM 644 C CA . GLY A 1 87 ? 2.610 11.283 -1.726 1.00 53.53 87 GLY A CA 1
ATOM 645 C C . GLY A 1 87 ? 1.311 10.594 -2.171 1.00 53.53 87 GLY A C 1
ATOM 646 O O . GLY A 1 87 ? 1.349 9.415 -2.517 1.00 53.53 87 GLY A O 1
ATOM 647 N N . SER A 1 88 ? 0.165 11.287 -2.242 1.00 56.56 88 SER A N 1
ATOM 648 C CA . SER A 1 88 ? -1.103 10.666 -2.690 1.00 56.56 88 SER A CA 1
ATOM 649 C C . SER A 1 88 ? -1.169 10.425 -4.189 1.00 56.56 88 SER A C 1
ATOM 651 O O . SER A 1 88 ? -1.736 9.424 -4.624 1.00 56.56 88 SER A O 1
ATOM 653 N N . ILE A 1 89 ? -0.585 11.323 -4.985 1.00 54.00 89 ILE A N 1
ATOM 654 C CA . ILE A 1 89 ? -0.518 11.176 -6.438 1.00 54.00 89 ILE A CA 1
ATOM 655 C C . ILE A 1 89 ? 0.323 9.941 -6.757 1.00 54.00 89 ILE A C 1
ATOM 657 O O . ILE A 1 89 ? -0.136 9.057 -7.475 1.00 54.00 89 ILE A O 1
ATOM 661 N N . GLU A 1 90 ? 1.498 9.822 -6.142 1.00 65.50 90 GLU A N 1
ATOM 662 C CA . GLU A 1 90 ? 2.357 8.647 -6.295 1.00 65.50 90 GLU A CA 1
ATOM 663 C C . GLU A 1 90 ? 1.675 7.371 -5.783 1.00 65.50 90 GLU A C 1
ATOM 665 O O . GLU A 1 90 ? 1.680 6.363 -6.483 1.00 65.50 90 GLU A O 1
ATOM 670 N N . THR A 1 91 ? 0.992 7.418 -4.633 1.00 65.38 91 THR A N 1
ATOM 671 C CA . THR A 1 91 ? 0.250 6.260 -4.099 1.00 65.38 91 THR A CA 1
ATOM 672 C C . THR A 1 91 ? -0.866 5.791 -5.034 1.00 65.38 91 THR A C 1
ATOM 674 O O . THR A 1 91 ? -1.053 4.590 -5.230 1.00 65.38 91 THR A O 1
ATOM 677 N N . ASN A 1 92 ? -1.614 6.714 -5.641 1.00 64.19 92 ASN A N 1
ATOM 678 C CA . ASN A 1 92 ? -2.664 6.358 -6.594 1.00 64.19 92 ASN A CA 1
ATOM 679 C C . ASN A 1 92 ? -2.093 5.747 -7.875 1.00 64.19 92 ASN A C 1
ATOM 681 O O . ASN A 1 92 ? -2.694 4.819 -8.408 1.00 64.19 92 ASN A O 1
ATOM 685 N N . TYR A 1 93 ? -0.928 6.202 -8.335 1.00 64.75 93 TYR A N 1
ATOM 686 C CA . TYR A 1 93 ? -0.237 5.566 -9.457 1.00 64.75 93 TYR A CA 1
ATOM 687 C C . TYR A 1 93 ? 0.408 4.223 -9.092 1.00 64.75 93 TYR A C 1
ATOM 689 O O . TYR A 1 93 ? 0.575 3.380 -9.966 1.00 64.75 93 TYR A O 1
ATOM 697 N N . ILE A 1 94 ? 0.771 4.010 -7.825 1.00 77.00 94 ILE A N 1
ATOM 698 C CA . ILE A 1 94 ? 1.416 2.777 -7.364 1.00 77.00 94 ILE A CA 1
ATOM 699 C C . ILE A 1 94 ? 0.363 1.756 -6.913 1.00 77.00 94 ILE A C 1
ATOM 701 O O . ILE A 1 94 ? 0.064 0.811 -7.637 1.00 77.00 94 ILE A O 1
ATOM 705 N N . ASN A 1 95 ? -0.242 1.940 -5.738 1.00 85.62 95 ASN A N 1
ATOM 706 C CA . ASN A 1 95 ? -1.217 0.993 -5.195 1.00 85.62 95 ASN A CA 1
ATOM 707 C C . ASN A 1 95 ? -2.546 1.038 -5.956 1.00 85.62 95 ASN A C 1
ATOM 709 O O . ASN A 1 95 ? -3.222 0.018 -6.062 1.00 85.62 95 ASN A O 1
ATOM 713 N N . GLY A 1 96 ? -2.926 2.197 -6.502 1.00 84.19 96 GLY A N 1
ATOM 714 C CA . GLY A 1 96 ? -4.161 2.317 -7.279 1.00 84.19 96 GLY A CA 1
ATOM 715 C C . GLY A 1 96 ? -4.138 1.529 -8.588 1.00 84.19 96 GLY A C 1
ATOM 716 O O . GLY A 1 96 ? -5.155 0.929 -8.932 1.00 84.19 96 GLY A O 1
ATOM 717 N N . GLU A 1 97 ? -2.987 1.446 -9.260 1.00 84.88 97 GLU A N 1
ATOM 718 C CA . GLU A 1 97 ? -2.803 0.592 -10.442 1.00 84.88 97 GLU A CA 1
ATOM 719 C C . GLU A 1 97 ? -2.989 -0.889 -10.082 1.00 84.88 97 GLU A C 1
ATOM 721 O O . GLU A 1 97 ? -3.721 -1.607 -10.761 1.00 84.88 97 GLU A O 1
ATOM 726 N N . ILE A 1 98 ? -2.413 -1.341 -8.960 1.00 87.88 98 ILE A N 1
ATOM 727 C CA . ILE A 1 98 ? -2.591 -2.720 -8.477 1.00 87.88 98 ILE A CA 1
ATOM 728 C C . ILE A 1 98 ? -4.060 -3.007 -8.162 1.00 87.88 98 ILE A C 1
ATOM 730 O O . ILE A 1 98 ? -4.591 -4.035 -8.571 1.00 87.88 98 ILE A O 1
ATOM 734 N N . VAL A 1 99 ? -4.749 -2.081 -7.491 1.00 91.44 99 VAL A N 1
ATOM 735 C CA . VAL A 1 99 ? -6.181 -2.219 -7.188 1.00 91.44 99 VAL A CA 1
ATOM 736 C C . VAL A 1 99 ? -7.029 -2.253 -8.462 1.00 91.44 99 VAL A C 1
ATOM 738 O O . VAL A 1 99 ? -8.015 -2.991 -8.521 1.00 91.44 99 VAL A O 1
ATOM 741 N N . LEU A 1 100 ? -6.677 -1.467 -9.482 1.00 87.62 100 LEU A N 1
ATOM 742 C CA . LEU A 1 100 ? -7.360 -1.482 -10.773 1.00 87.62 100 LEU A CA 1
ATOM 743 C C . LEU A 1 100 ? -7.155 -2.822 -11.488 1.00 87.62 100 LEU A C 1
ATOM 745 O O . LEU A 1 100 ? -8.141 -3.445 -11.884 1.00 87.62 100 LEU A O 1
ATOM 749 N N . LEU A 1 101 ? -5.909 -3.291 -11.591 1.00 85.81 101 LEU A N 1
ATOM 750 C CA . LEU A 1 101 ? -5.584 -4.597 -12.167 1.00 85.81 101 LEU A CA 1
ATOM 751 C C . LEU A 1 101 ? -6.314 -5.722 -11.427 1.00 85.81 101 LEU A C 1
ATOM 753 O O . LEU A 1 101 ? -6.931 -6.574 -12.063 1.00 85.81 101 LEU A O 1
ATOM 757 N N . GLY A 1 102 ? -6.333 -5.683 -10.094 1.00 89.62 102 GLY A N 1
ATOM 758 C CA . GLY A 1 102 ? -7.053 -6.657 -9.282 1.00 89.62 102 GLY A CA 1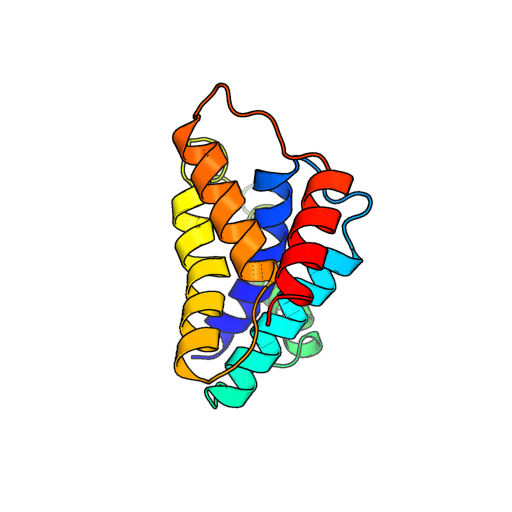
ATOM 759 C C . GLY A 1 102 ? -8.539 -6.723 -9.627 1.00 89.62 102 GLY A C 1
ATOM 760 O O . GLY A 1 102 ? -9.078 -7.801 -9.867 1.00 89.62 102 GLY A O 1
ATOM 761 N N . ARG A 1 103 ? -9.203 -5.570 -9.768 1.00 92.88 103 ARG A N 1
ATOM 762 C CA . ARG A 1 103 ? -10.618 -5.518 -10.175 1.00 92.88 103 ARG A CA 1
ATOM 763 C C . ARG A 1 103 ? -10.851 -6.022 -11.596 1.00 92.88 103 ARG A C 1
ATOM 765 O O . ARG A 1 103 ? -11.826 -6.731 -11.817 1.00 92.88 103 ARG A O 1
ATOM 772 N N . LEU A 1 104 ? -9.986 -5.657 -12.542 1.00 89.50 104 LEU A N 1
ATOM 773 C CA . LEU A 1 104 ? -10.115 -6.066 -13.944 1.00 89.50 104 LEU A CA 1
ATOM 774 C C . LEU A 1 104 ? -9.897 -7.572 -14.135 1.00 89.50 104 LEU A C 1
ATOM 776 O O . LEU A 1 104 ? -10.518 -8.172 -15.009 1.00 89.50 104 LEU A O 1
ATOM 780 N N . HIS A 1 105 ? -9.044 -8.181 -13.310 1.00 89.00 105 HIS A N 1
ATOM 781 C CA . HIS A 1 105 ? -8.619 -9.573 -13.460 1.00 89.00 105 HIS A CA 1
ATOM 782 C C . HIS A 1 105 ? -9.138 -10.519 -12.363 1.00 89.00 105 HIS A C 1
ATOM 784 O O . HIS A 1 105 ? -8.743 -11.685 -12.325 1.00 89.00 105 HIS A O 1
ATOM 790 N N . GLY A 1 106 ? -10.023 -10.044 -11.480 1.00 91.88 106 GLY A N 1
ATOM 791 C CA . GLY A 1 106 ? -10.628 -10.856 -10.419 1.00 91.88 106 GLY A CA 1
ATOM 792 C C . GLY A 1 106 ? -9.645 -11.295 -9.329 1.00 91.88 106 GLY A C 1
ATOM 793 O O . GLY A 1 106 ? -9.779 -12.390 -8.790 1.00 91.88 106 GLY A O 1
ATOM 794 N N . VAL A 1 107 ? -8.644 -10.467 -9.019 1.00 93.50 107 VAL A N 1
ATOM 795 C CA . VAL A 1 107 ? -7.667 -10.702 -7.946 1.00 93.50 107 VAL A CA 1
ATOM 796 C C . VAL A 1 107 ? -7.978 -9.799 -6.759 1.00 93.50 107 VAL A C 1
ATOM 798 O O . VAL A 1 107 ? -8.141 -8.586 -6.895 1.00 93.50 107 VAL A O 1
ATOM 801 N N . AL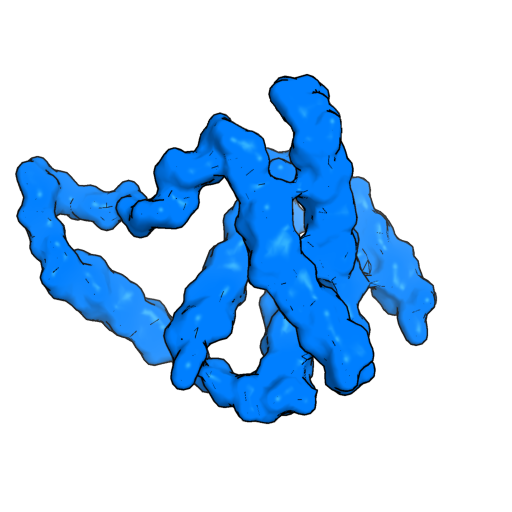A A 1 108 ? -8.044 -10.397 -5.573 1.00 94.94 108 ALA A N 1
ATOM 802 C CA . ALA A 1 108 ? -8.184 -9.678 -4.317 1.00 94.94 108 ALA A CA 1
ATOM 803 C C . ALA A 1 108 ? -6.912 -8.872 -4.003 1.00 94.94 108 ALA A C 1
ATOM 805 O O . ALA A 1 108 ? -5.827 -9.437 -3.920 1.00 94.94 108 ALA A O 1
ATOM 806 N N . THR A 1 109 ? -7.060 -7.563 -3.773 1.00 95.06 109 THR A N 1
ATOM 807 C CA . THR A 1 109 ? -5.952 -6.668 -3.379 1.00 95.06 109 THR A CA 1
ATOM 808 C C . THR A 1 109 ? -6.275 -5.855 -2.108 1.00 95.06 109 THR A C 1
ATOM 810 O O . THR A 1 109 ? -6.312 -4.613 -2.151 1.00 95.06 109 THR A O 1
ATOM 813 N N . PRO A 1 110 ? -6.659 -6.503 -0.990 1.00 95.94 110 PRO A N 1
ATOM 814 C CA . PRO A 1 110 ? -7.099 -5.807 0.216 1.00 95.94 110 PRO A CA 1
ATOM 815 C C . PRO A 1 110 ? -6.019 -4.904 0.822 1.00 95.94 110 PRO A C 1
ATOM 817 O O . PRO A 1 110 ? -6.347 -3.769 1.178 1.00 95.94 110 PRO A O 1
ATOM 820 N N . ALA A 1 111 ? -4.759 -5.343 0.894 1.00 94.50 111 ALA A N 1
ATOM 821 C CA . ALA A 1 111 ? -3.672 -4.553 1.466 1.00 94.50 111 ALA A CA 1
ATOM 822 C C . ALA A 1 111 ? -3.399 -3.305 0.621 1.00 94.50 111 ALA A C 1
ATOM 824 O O . ALA A 1 111 ? -3.420 -2.187 1.143 1.00 94.50 111 ALA A O 1
ATOM 825 N N . ASN A 1 112 ? -3.266 -3.468 -0.701 1.00 92.81 112 ASN A N 1
ATOM 826 C CA . ASN A 1 112 ? -3.043 -2.340 -1.608 1.00 92.81 112 ASN A CA 1
ATOM 827 C C . ASN A 1 112 ? -4.197 -1.335 -1.547 1.00 92.81 112 ASN A C 1
ATOM 829 O O . ASN A 1 112 ? -3.976 -0.124 -1.568 1.00 92.81 112 ASN A O 1
ATOM 833 N N . ARG A 1 113 ? -5.436 -1.817 -1.395 1.00 94.25 113 ARG A N 1
ATOM 834 C CA . ARG A 1 113 ? -6.608 -0.946 -1.275 1.00 94.25 113 ARG A CA 1
ATOM 835 C C . ARG A 1 113 ? -6.645 -0.182 0.046 1.00 94.25 113 ARG A C 1
ATOM 837 O O . ARG A 1 113 ? -7.044 0.979 0.045 1.00 94.25 113 ARG A O 1
ATOM 844 N N . VAL A 1 114 ? -6.273 -0.806 1.165 1.00 95.12 114 VAL A N 1
ATOM 845 C CA . VAL A 1 114 ? -6.213 -0.123 2.469 1.00 95.12 114 VAL A CA 1
ATOM 846 C C . VAL A 1 114 ? -5.153 0.974 2.446 1.00 95.12 114 VAL A C 1
ATOM 848 O O . VAL A 1 114 ? -5.479 2.118 2.756 1.00 95.12 114 VAL A O 1
ATOM 851 N N . VAL A 1 115 ? -3.936 0.662 1.994 1.00 91.56 115 VAL A N 1
ATOM 852 C CA . VAL A 1 115 ? -2.841 1.641 1.891 1.00 91.56 115 VAL A CA 1
ATOM 853 C C . VAL A 1 115 ? -3.224 2.799 0.970 1.00 91.56 115 VAL A C 1
ATOM 855 O O . VAL A 1 115 ? -3.062 3.958 1.347 1.00 91.56 115 VAL A O 1
ATOM 858 N N . GLN A 1 116 ? -3.838 2.512 -0.185 1.00 90.62 116 GLN A N 1
ATOM 859 C CA . GLN A 1 116 ? -4.337 3.550 -1.089 1.00 90.62 116 GLN A CA 1
ATOM 860 C C . GLN A 1 116 ? -5.367 4.472 -0.414 1.00 90.62 116 GLN A C 1
ATOM 862 O O . GLN A 1 116 ? -5.314 5.692 -0.572 1.00 90.62 116 GLN A O 1
ATOM 867 N N . CYS A 1 117 ? -6.330 3.911 0.323 1.00 91.06 117 CYS A N 1
ATOM 868 C CA . CYS A 1 117 ? -7.343 4.701 1.019 1.00 91.06 117 CYS A CA 1
ATOM 869 C C . CYS A 1 117 ? -6.728 5.593 2.107 1.00 91.06 117 CYS A C 1
ATOM 871 O O . CYS A 1 117 ? -7.065 6.775 2.163 1.00 91.06 117 CYS A O 1
ATOM 873 N N . LEU A 1 118 ? -5.821 5.052 2.923 1.00 91.38 118 LEU A N 1
ATOM 874 C CA . LEU A 1 118 ? -5.172 5.786 4.011 1.00 91.38 118 LEU A CA 1
ATOM 875 C C . LEU A 1 118 ? -4.269 6.905 3.486 1.00 91.38 118 LEU A C 1
ATOM 877 O O . LEU A 1 118 ? -4.367 8.034 3.954 1.00 91.38 118 LEU A O 1
ATOM 881 N N . ALA A 1 119 ? -3.468 6.645 2.453 1.00 86.38 119 ALA A N 1
ATOM 882 C CA . ALA A 1 119 ? -2.644 7.681 1.831 1.00 86.38 119 ALA A CA 1
ATOM 883 C C . ALA A 1 119 ? -3.490 8.832 1.260 1.00 86.38 119 ALA A C 1
ATOM 885 O O . ALA A 1 119 ? -3.149 10.005 1.408 1.00 86.38 119 ALA A O 1
ATOM 886 N N . ASN A 1 120 ? -4.630 8.510 0.640 1.00 86.12 120 ASN A N 1
ATOM 887 C CA . ASN A 1 120 ? -5.572 9.520 0.158 1.00 86.12 120 ASN A CA 1
ATOM 888 C C . ASN A 1 120 ? -6.244 10.299 1.294 1.00 86.12 120 ASN A C 1
ATOM 890 O O . ASN A 1 120 ? -6.585 11.464 1.102 1.00 86.12 120 ASN A O 1
ATOM 894 N N . GLN A 1 121 ? -6.463 9.673 2.450 1.00 87.38 121 GLN A N 1
ATOM 895 C CA . GLN A 1 121 ? -6.988 10.351 3.630 1.00 87.38 121 GLN A CA 1
ATOM 896 C C . GLN A 1 121 ? -5.961 11.343 4.188 1.00 87.38 121 GLN A C 1
ATOM 898 O O . GLN A 1 121 ? -6.268 12.527 4.288 1.00 87.38 121 GLN A O 1
ATOM 903 N N . LEU A 1 122 ? -4.732 10.893 4.451 1.00 85.62 122 LEU A N 1
ATOM 904 C CA . LEU A 1 122 ? -3.665 11.746 4.986 1.00 85.62 122 LEU A CA 1
ATOM 905 C C . LEU A 1 122 ? -3.376 12.939 4.068 1.00 85.62 122 LEU A C 1
ATOM 907 O O . LEU A 1 122 ? -3.213 14.065 4.525 1.00 85.62 122 LEU A O 1
ATOM 911 N N . ALA A 1 123 ? -3.391 12.735 2.750 1.00 83.00 123 ALA A N 1
ATOM 912 C CA . ALA A 1 123 ? -3.185 13.836 1.817 1.00 83.00 123 ALA A CA 1
ATOM 913 C C . ALA A 1 123 ? -4.328 14.862 1.797 1.00 83.00 123 ALA A C 1
ATOM 915 O O . ALA A 1 123 ? -4.083 16.022 1.476 1.00 83.00 123 ALA A O 1
ATOM 916 N N . LYS A 1 124 ? -5.563 14.463 2.132 1.00 83.81 124 LYS A N 1
ATOM 917 C CA . LYS A 1 124 ? -6.673 15.412 2.326 1.00 83.81 124 LYS A CA 1
ATOM 918 C C . LYS A 1 124 ? -6.517 16.211 3.620 1.00 83.81 124 LYS A C 1
ATOM 920 O O . LYS A 1 124 ? -6.944 17.358 3.660 1.00 83.81 124 LYS A O 1
ATOM 925 N N . GLU A 1 125 ? -5.931 15.605 4.650 1.00 83.25 125 GLU A N 1
ATOM 926 C CA . GLU A 1 125 ? -5.661 16.240 5.948 1.00 83.25 125 GLU A CA 1
ATOM 927 C C . GLU A 1 125 ? -4.470 17.220 5.887 1.00 83.25 125 GLU A C 1
ATOM 929 O O . GLU A 1 125 ? -4.442 18.206 6.623 1.00 83.25 125 GLU A O 1
ATOM 934 N N . GLY A 1 126 ? -3.526 17.018 4.960 1.00 78.44 126 GLY A N 1
ATOM 935 C CA . GLY A 1 126 ? -2.447 17.968 4.674 1.00 78.44 126 GLY A CA 1
ATOM 936 C C . GLY A 1 126 ? -1.378 18.018 5.770 1.00 78.44 126 GLY A C 1
ATOM 937 O O . GLY A 1 126 ? -1.026 16.996 6.348 1.00 78.44 126 GLY A O 1
ATOM 938 N N . GLU A 1 127 ? -0.834 19.204 6.062 1.00 71.44 127 GLU A N 1
ATOM 939 C CA . GLU A 1 127 ? 0.284 19.379 7.013 1.00 71.44 127 GLU A CA 1
ATOM 940 C C . GLU A 1 127 ? -0.050 18.986 8.469 1.00 71.44 127 GLU A C 1
ATOM 942 O O . GLU A 1 127 ? 0.860 18.815 9.274 1.00 71.4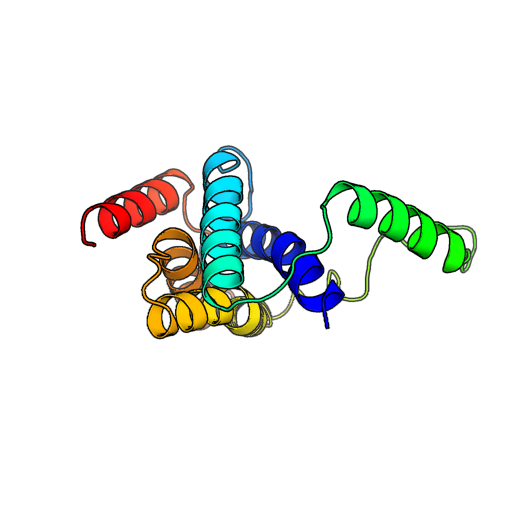4 127 GLU A O 1
ATOM 947 N N . GLY A 1 128 ? -1.333 18.810 8.811 1.00 75.44 128 GLY A N 1
ATOM 948 C CA . GLY A 1 128 ? -1.782 18.335 10.126 1.00 75.44 128 GLY A CA 1
ATOM 949 C C . GLY A 1 128 ? -2.029 16.824 10.217 1.00 75.44 128 GLY A C 1
ATOM 950 O O . GLY A 1 128 ? -2.474 16.349 11.262 1.00 75.44 128 GLY A O 1
ATOM 951 N N . ALA A 1 129 ? -1.790 16.074 9.138 1.00 83.25 129 ALA A N 1
ATOM 952 C CA . ALA A 1 129 ? -2.045 14.641 9.092 1.00 83.25 129 ALA A CA 1
ATOM 953 C C . ALA A 1 129 ? -1.165 13.884 10.099 1.00 83.25 129 ALA A C 1
ATOM 955 O O . ALA A 1 129 ? 0.052 14.068 10.156 1.00 83.25 129 ALA A O 1
ATOM 956 N N . THR A 1 130 ? -1.783 13.001 10.883 1.00 88.31 130 THR A N 1
ATOM 957 C CA . THR A 1 130 ? -1.058 12.145 11.831 1.00 88.31 130 THR A CA 1
ATOM 958 C C . THR A 1 130 ? -0.775 10.789 11.185 1.00 88.31 130 THR A C 1
ATOM 960 O O . THR A 1 130 ? -1.700 10.205 10.618 1.00 88.31 130 THR A O 1
ATOM 963 N N . PRO A 1 131 ? 0.456 10.250 11.277 1.00 88.62 131 PRO A N 1
ATOM 964 C CA . PRO A 1 131 ? 0.759 8.922 10.757 1.00 88.62 131 PRO A CA 1
ATOM 965 C C . PRO A 1 131 ? -0.167 7.848 11.332 1.00 88.62 131 PRO A C 1
ATOM 967 O O . PRO A 1 131 ? -0.520 7.868 12.513 1.00 88.62 131 PRO A O 1
ATOM 970 N N . ILE A 1 132 ? -0.547 6.886 10.496 1.00 92.88 132 ILE A N 1
ATOM 971 C CA . ILE A 1 132 ? -1.425 5.791 10.902 1.00 92.88 132 ILE A CA 1
ATOM 972 C C . ILE A 1 132 ? -0.645 4.817 11.796 1.00 92.88 132 ILE A C 1
ATOM 974 O O . ILE A 1 132 ? 0.399 4.317 11.366 1.00 92.88 132 ILE A O 1
ATOM 978 N N . PRO A 1 133 ? -1.147 4.478 12.999 1.00 95.12 133 PRO A N 1
ATOM 979 C CA . PRO A 1 133 ? -0.506 3.484 13.854 1.00 95.12 133 PRO A CA 1
ATOM 980 C C . PRO A 1 133 ? -0.405 2.113 13.174 1.00 95.12 133 PRO A C 1
ATOM 982 O O . PRO A 1 133 ? -1.356 1.668 12.528 1.00 95.12 133 PRO A O 1
ATOM 985 N N . VAL A 1 134 ? 0.712 1.414 13.389 1.00 93.75 134 VAL A N 1
ATOM 986 C CA . VAL A 1 134 ? 0.999 0.083 12.818 1.00 93.75 134 VAL A CA 1
ATOM 987 C C . VAL A 1 134 ? -0.138 -0.911 13.086 1.00 93.75 134 VAL A C 1
ATOM 989 O O . VAL A 1 134 ? -0.666 -1.510 12.150 1.00 93.75 134 VAL A O 1
ATOM 992 N N . ASP A 1 135 ? -0.612 -1.003 14.331 1.00 94.38 135 ASP A N 1
ATOM 993 C CA . ASP A 1 135 ? -1.714 -1.905 14.704 1.00 94.38 135 ASP A CA 1
ATOM 994 C C . ASP A 1 135 ? -3.032 -1.557 13.997 1.00 94.38 135 ASP A C 1
ATOM 996 O O . ASP A 1 135 ? -3.828 -2.434 13.651 1.00 94.38 135 ASP A O 1
ATOM 1000 N N . THR A 1 136 ? -3.266 -0.265 13.740 1.00 96.06 136 THR A N 1
ATOM 1001 C CA . THR A 1 136 ? -4.439 0.190 12.984 1.00 96.06 136 THR A CA 1
ATOM 1002 C C . THR A 1 136 ? -4.353 -0.265 11.532 1.00 96.06 136 THR A C 1
ATOM 1004 O O . THR A 1 136 ? -5.353 -0.746 10.995 1.00 96.06 136 THR A O 1
ATOM 1007 N N . LEU A 1 137 ? -3.179 -0.153 10.905 1.00 94.75 137 LEU A N 1
ATOM 1008 C CA . LEU A 1 137 ? -2.970 -0.624 9.538 1.00 94.75 137 LEU A CA 1
ATOM 1009 C C . LEU A 1 137 ? -3.222 -2.136 9.432 1.00 94.75 137 LEU A C 1
ATOM 1011 O O . LEU A 1 137 ? -4.011 -2.560 8.586 1.00 94.75 137 LEU A O 1
ATOM 1015 N N . HIS A 1 138 ? -2.632 -2.927 10.331 1.00 95.06 138 HIS A N 1
ATOM 1016 C CA . HIS A 1 138 ? -2.835 -4.379 10.405 1.00 95.06 138 HIS A CA 1
ATOM 1017 C C . HIS A 1 138 ? -4.307 -4.762 10.512 1.00 95.06 138 HIS A C 1
ATOM 1019 O O . HIS A 1 138 ? -4.819 -5.548 9.710 1.00 95.06 138 HIS A O 1
ATOM 1025 N N . ARG A 1 139 ? -5.018 -4.158 11.467 1.00 96.88 139 ARG A N 1
ATOM 1026 C CA . ARG A 1 139 ? -6.438 -4.427 11.694 1.00 96.88 139 ARG A CA 1
ATOM 1027 C C . ARG A 1 139 ? -7.282 -4.120 10.455 1.00 96.88 139 ARG A C 1
ATOM 1029 O O . ARG A 1 139 ? -8.086 -4.955 10.050 1.00 96.88 139 ARG A O 1
ATOM 1036 N N . LEU A 1 140 ? -7.083 -2.960 9.825 1.00 96.31 140 LEU A N 1
ATOM 1037 C CA . LEU A 1 140 ? -7.835 -2.566 8.626 1.00 96.31 140 LEU A CA 1
ATOM 1038 C C . LEU A 1 140 ? -7.581 -3.512 7.446 1.00 96.31 140 LEU A C 1
ATOM 1040 O O . LEU A 1 140 ? -8.501 -3.834 6.689 1.00 96.31 140 LEU A O 1
ATOM 1044 N N . ILE A 1 141 ? -6.338 -3.971 7.288 1.00 95.62 141 ILE A N 1
ATOM 1045 C CA . ILE A 1 141 ? -5.981 -4.974 6.286 1.00 95.62 141 ILE A CA 1
ATOM 1046 C C . ILE A 1 141 ? -6.705 -6.294 6.583 1.00 95.62 141 ILE A C 1
ATOM 1048 O O . ILE A 1 141 ? -7.310 -6.867 5.674 1.00 95.62 141 ILE A O 1
ATOM 1052 N N . GLN A 1 142 ? -6.699 -6.760 7.833 1.00 93.69 142 GLN A N 1
ATOM 1053 C CA . GLN A 1 142 ? -7.355 -8.006 8.233 1.00 93.69 142 GLN A CA 1
ATOM 1054 C C . GLN A 1 142 ? -8.873 -7.963 8.013 1.00 93.69 142 GLN A C 1
ATOM 1056 O O . GLN A 1 142 ? -9.423 -8.858 7.369 1.00 93.69 142 GLN A O 1
ATOM 1061 N N . GLU A 1 143 ? -9.540 -6.901 8.471 1.00 94.31 143 GLU A N 1
ATOM 1062 C CA . GLU A 1 143 ? -10.981 -6.680 8.281 1.00 94.31 143 GLU A CA 1
ATOM 1063 C C . GLU A 1 143 ? -11.361 -6.740 6.798 1.00 94.31 143 GLU A C 1
ATOM 1065 O O . GLU A 1 143 ? -12.329 -7.396 6.413 1.00 94.31 143 GLU A O 1
ATOM 1070 N N . ARG A 1 144 ? -10.561 -6.102 5.937 1.00 92.44 144 ARG A N 1
ATOM 1071 C CA . ARG A 1 144 ? -10.825 -6.087 4.497 1.00 92.44 144 ARG A CA 1
ATOM 1072 C C . ARG A 1 144 ? -10.545 -7.419 3.814 1.00 92.44 144 ARG A C 1
ATOM 1074 O O . ARG A 1 144 ? -11.159 -7.712 2.795 1.00 92.44 144 ARG A O 1
ATOM 1081 N N . SER A 1 145 ? -9.622 -8.200 4.357 1.00 87.69 145 SER A N 1
ATOM 1082 C CA . SER A 1 145 ? -9.263 -9.516 3.827 1.00 87.69 145 SER A CA 1
ATOM 1083 C C . SER A 1 145 ? -10.343 -10.558 4.092 1.00 87.69 145 SER A C 1
ATOM 1085 O O . SER A 1 145 ? -10.539 -11.430 3.259 1.00 87.69 145 SER A O 1
ATOM 1087 N N . GLY A 1 146 ? -11.048 -10.455 5.223 1.00 79.25 146 GLY A N 1
ATOM 1088 C CA . GLY A 1 146 ? -12.175 -11.332 5.559 1.00 79.25 146 GLY A CA 1
ATOM 1089 C C . GLY A 1 146 ? -13.514 -10.929 4.928 1.00 79.25 146 GLY A C 1
ATOM 1090 O O . GLY A 1 146 ? -14.491 -11.651 5.086 1.00 79.25 146 GLY A O 1
ATOM 1091 N N . ALA A 1 147 ? -13.576 -9.779 4.248 1.00 65.56 147 ALA A N 1
ATOM 1092 C CA . ALA A 1 147 ? -14.787 -9.244 3.617 1.00 65.56 147 ALA A CA 1
ATOM 1093 C C . ALA A 1 147 ? -14.882 -9.530 2.101 1.00 65.56 147 ALA A C 1
ATOM 1095 O O . ALA A 1 147 ? -15.745 -8.957 1.431 1.00 65.56 147 ALA A O 1
ATOM 1096 N N . LEU A 1 148 ? -13.970 -10.344 1.560 1.00 55.81 148 LEU A N 1
ATOM 1097 C CA . LEU A 1 148 ? -13.870 -10.745 0.150 1.00 55.81 148 LEU A CA 1
ATOM 1098 C C . LEU A 1 148 ? -14.242 -12.220 -0.008 1.00 55.81 148 LEU A C 1
ATOM 1100 O O . LEU A 1 148 ? -14.842 -12.536 -1.058 1.00 55.81 148 LEU A O 1
#

Sequence (148 aa):
MDWKYTKLLTNIQTTIDAVCGTREGLADVCERLREEAEACYVKAGISLVPHAEHVERLRGAALAMGRIDGAARSGGSSSQSLTRGVGSIETNYINGEIVLLGRLHGVATPANRVVQCLANQLAKEGEGATPIPVDTLHRLIQERSGAL

pLDDT: mean 71.11, std 21.44, range [31.92, 96.88]

Secondary structure (DSSP, 8-state):
-THHHHHHHHHHHHHHHHHHS--TT-HHHHHHHHHHHHHHHHHTTPPPPPHHHHHHHHHHHHHHT--BTTB-----TTTTSTTSS-HHHHHHHHHHHHHHHHHHHT---HHHHHHHHHHHHHHHHGGGPPPPPHHHHHHHHHHHHTT-